Protein AF-A0A661Z8F0-F1 (afdb_monomer_lite)

Structure (mmCIF, N/CA/C/O backbone):
data_AF-A0A661Z8F0-F1
#
_entry.id   AF-A0A661Z8F0-F1
#
loop_
_atom_site.group_PDB
_atom_site.id
_atom_site.type_symbol
_atom_site.label_atom_id
_atom_site.label_alt_id
_atom_site.label_comp_id
_atom_site.label_asym_id
_atom_site.label_entity_id
_atom_site.label_seq_id
_atom_site.pdbx_PDB_ins_code
_atom_site.Cartn_x
_atom_site.Cartn_y
_atom_site.Cartn_z
_atom_site.occupancy
_atom_site.B_iso_or_equiv
_atom_site.auth_seq_id
_atom_site.auth_comp_id
_atom_site.auth_asym_id
_atom_site.auth_atom_id
_atom_site.pdbx_PDB_model_num
ATOM 1 N N . ALA A 1 1 ? 3.113 -27.316 -17.779 1.00 69.19 1 ALA A N 1
ATOM 2 C CA . ALA A 1 1 ? 3.185 -26.504 -16.542 1.00 69.19 1 ALA A CA 1
ATOM 3 C C . ALA A 1 1 ? 2.582 -25.104 -16.720 1.00 69.19 1 ALA A C 1
ATOM 5 O O . ALA A 1 1 ? 1.614 -24.800 -16.036 1.00 69.19 1 ALA A O 1
ATOM 6 N N . GLY A 1 2 ? 3.068 -24.278 -17.660 1.00 77.56 2 GLY A N 1
ATOM 7 C CA . GLY A 1 2 ? 2.591 -22.889 -17.831 1.00 77.56 2 GLY A CA 1
ATOM 8 C C . GLY A 1 2 ? 1.097 -22.731 -18.155 1.00 77.56 2 GLY A C 1
ATOM 9 O O . GLY A 1 2 ? 0.437 -21.860 -17.602 1.00 77.56 2 GLY A O 1
ATOM 10 N N . LEU A 1 3 ? 0.533 -23.623 -18.977 1.00 79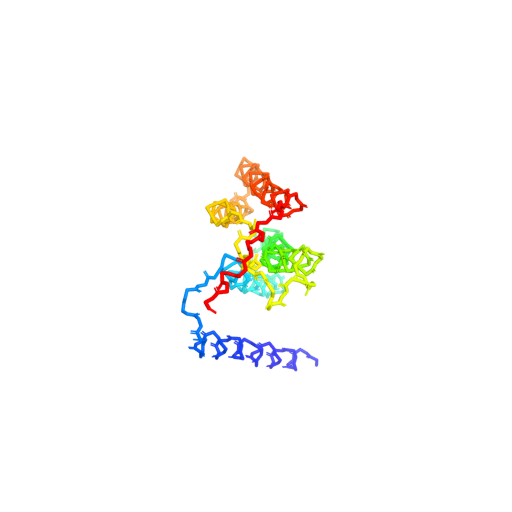.75 3 LEU A N 1
ATOM 11 C CA . LEU A 1 3 ? -0.895 -23.599 -19.333 1.00 79.75 3 LEU A CA 1
ATOM 12 C C . LEU A 1 3 ? -1.816 -23.853 -18.127 1.00 79.75 3 LEU A C 1
ATOM 14 O O . LEU A 1 3 ? -2.834 -23.188 -17.975 1.00 79.75 3 LEU A O 1
ATOM 18 N N . ILE A 1 4 ? -1.422 -24.760 -17.229 1.00 87.31 4 ILE A N 1
ATOM 19 C CA . ILE A 1 4 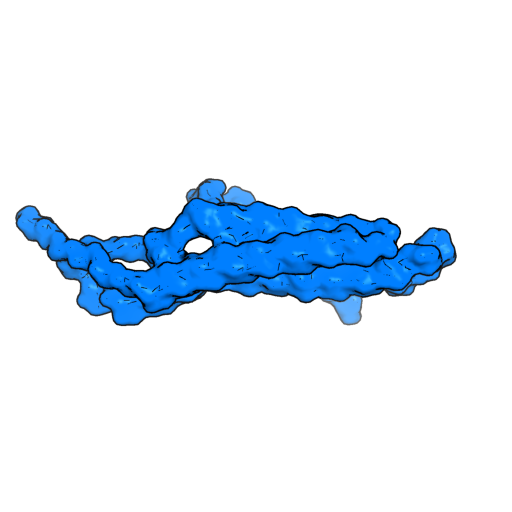? -2.168 -25.068 -15.997 1.00 87.31 4 ILE A CA 1
ATOM 20 C C . ILE A 1 4 ? -2.135 -23.866 -15.043 1.00 87.31 4 ILE A C 1
ATOM 22 O O . ILE A 1 4 ? -3.158 -23.517 -14.459 1.00 87.31 4 ILE A O 1
ATOM 26 N N . LEU A 1 5 ? -0.983 -23.194 -14.933 1.00 82.00 5 LEU A N 1
ATOM 27 C CA . LEU A 1 5 ? -0.841 -21.971 -14.137 1.00 82.00 5 LEU A CA 1
ATOM 28 C C . LEU A 1 5 ? -1.735 -20.842 -14.664 1.00 82.00 5 LEU A C 1
ATOM 30 O O . LEU A 1 5 ? -2.443 -20.215 -13.881 1.00 82.00 5 LEU A O 1
ATOM 34 N N . LEU A 1 6 ? -1.755 -20.621 -15.982 1.00 78.75 6 LEU A N 1
ATOM 35 C CA . LEU A 1 6 ? -2.619 -19.617 -16.613 1.00 78.75 6 LEU A CA 1
ATOM 36 C C . LEU A 1 6 ? -4.101 -19.881 -16.337 1.00 78.75 6 LEU A C 1
ATOM 38 O O . LEU A 1 6 ? -4.820 -18.977 -15.915 1.00 78.75 6 LEU A O 1
ATOM 42 N N . VAL A 1 7 ? -4.546 -21.126 -16.516 1.00 86.50 7 VAL A N 1
ATOM 43 C CA . VAL A 1 7 ? -5.929 -21.528 -16.227 1.00 86.50 7 VAL A CA 1
ATOM 44 C C . VAL A 1 7 ? -6.263 -21.312 -14.745 1.00 86.50 7 VAL A C 1
ATOM 46 O O . VAL A 1 7 ? -7.319 -20.763 -14.430 1.00 86.50 7 VAL A O 1
ATOM 49 N N . GLY A 1 8 ? -5.345 -21.657 -13.836 1.00 85.94 8 GLY A N 1
ATOM 50 C CA . GLY A 1 8 ? -5.503 -21.420 -12.399 1.00 85.94 8 GLY A CA 1
ATOM 51 C C . GLY A 1 8 ? -5.659 -19.938 -12.045 1.00 85.94 8 GLY A C 1
ATOM 52 O O . GLY A 1 8 ? -6.566 -19.577 -11.294 1.00 85.94 8 GLY A O 1
ATOM 53 N N . ILE A 1 9 ? -4.836 -19.065 -12.634 1.00 84.50 9 ILE A N 1
ATOM 54 C CA . ILE A 1 9 ? -4.915 -17.609 -12.434 1.00 84.50 9 ILE A CA 1
ATOM 55 C C . ILE A 1 9 ? -6.261 -17.064 -12.930 1.00 84.50 9 ILE A C 1
ATOM 57 O O . ILE A 1 9 ? -6.899 -16.282 -12.226 1.00 84.50 9 ILE A O 1
ATOM 61 N N . ILE A 1 10 ? -6.732 -17.503 -14.102 1.00 85.56 10 ILE A N 1
ATOM 62 C CA . ILE A 1 10 ? -8.022 -17.069 -14.663 1.00 85.56 10 ILE A CA 1
ATOM 63 C C . ILE A 1 10 ? -9.179 -17.456 -13.733 1.00 85.56 10 ILE A C 1
ATOM 65 O O . ILE A 1 10 ? -10.023 -16.612 -13.417 1.00 85.56 10 ILE A O 1
ATOM 69 N N . PHE A 1 11 ? -9.212 -18.703 -13.252 1.00 90.75 11 PHE A N 1
ATOM 70 C CA . PHE A 1 11 ? -10.242 -19.143 -12.307 1.00 90.75 11 PHE A CA 1
ATOM 71 C C . PHE A 1 11 ? -10.186 -18.372 -10.989 1.00 90.75 11 PHE A C 1
ATOM 73 O O . PHE A 1 11 ? -11.231 -17.968 -10.475 1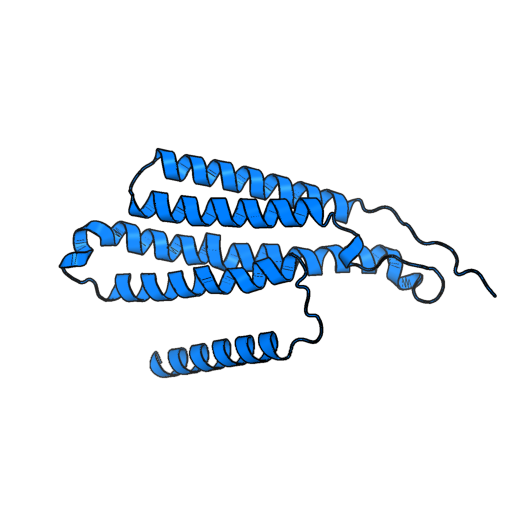.00 90.75 11 PHE A O 1
ATOM 80 N N . PHE A 1 12 ? -8.986 -18.114 -10.468 1.00 86.06 12 PHE A N 1
ATOM 81 C CA . PHE A 1 12 ? -8.807 -17.332 -9.250 1.00 86.06 12 PHE A CA 1
ATOM 82 C C . PHE A 1 12 ? -9.325 -15.898 -9.412 1.00 86.06 12 PHE A C 1
ATOM 84 O O . PHE A 1 12 ? -10.091 -15.424 -8.571 1.00 86.06 12 PHE A O 1
ATOM 91 N N . ILE A 1 13 ? -8.978 -15.213 -10.505 1.00 85.00 13 ILE A N 1
ATOM 92 C CA . ILE A 1 13 ? -9.467 -13.854 -10.784 1.00 85.00 13 ILE A CA 1
ATOM 93 C C . ILE A 1 13 ? -10.995 -13.850 -10.904 1.00 85.00 13 ILE A C 1
ATOM 95 O O . ILE A 1 13 ? -11.652 -13.000 -10.300 1.00 85.00 13 ILE A O 1
ATOM 99 N N . LYS A 1 14 ? -11.573 -14.825 -11.618 1.00 88.88 14 LYS A N 1
ATOM 100 C CA . LYS A 1 14 ? -13.029 -14.953 -11.767 1.00 88.88 14 LYS A CA 1
ATOM 101 C C . LYS A 1 14 ? -13.728 -15.145 -10.420 1.00 88.88 14 LYS A C 1
ATOM 103 O O . LYS A 1 14 ? -14.696 -14.446 -10.135 1.00 88.88 14 LYS A O 1
ATOM 108 N N . TYR A 1 15 ? -13.205 -16.028 -9.569 1.00 88.06 15 TYR A N 1
ATOM 109 C CA . TYR A 1 15 ? -13.737 -16.247 -8.224 1.00 88.06 15 TYR A CA 1
ATOM 110 C C . TYR A 1 15 ? -13.706 -14.966 -7.378 1.00 88.06 15 TYR A C 1
ATOM 112 O O . TYR A 1 15 ? -14.709 -14.606 -6.762 1.00 88.06 15 TYR A O 1
ATOM 120 N N . ASN A 1 16 ? -12.584 -14.239 -7.391 1.00 85.06 16 ASN A N 1
ATOM 121 C CA . ASN A 1 16 ? -12.463 -12.970 -6.670 1.00 85.06 16 ASN A CA 1
ATOM 122 C C . ASN A 1 16 ? -13.451 -11.917 -7.193 1.00 85.06 16 ASN A C 1
ATOM 124 O O . ASN A 1 16 ? -14.066 -11.204 -6.399 1.00 85.06 16 ASN A O 1
ATOM 128 N N . TYR A 1 17 ? -13.646 -11.840 -8.511 1.00 84.88 17 TYR A N 1
ATOM 129 C CA . TYR A 1 17 ? -14.612 -10.928 -9.121 1.00 84.88 17 TYR A CA 1
ATOM 130 C C . TYR A 1 17 ? -16.056 -11.264 -8.725 1.00 84.88 17 TYR A C 1
ATOM 132 O O . TYR A 1 17 ? -16.814 -10.379 -8.316 1.00 84.88 17 TYR A O 1
ATOM 140 N N . ASP A 1 18 ? -16.432 -12.542 -8.778 1.00 85.25 18 ASP A N 1
ATOM 141 C CA . ASP A 1 18 ? -17.766 -12.998 -8.384 1.00 85.25 18 ASP A CA 1
ATOM 142 C C . ASP A 1 18 ? -18.030 -12.738 -6.895 1.00 85.25 18 ASP A C 1
ATOM 144 O O . ASP A 1 18 ? -19.101 -12.237 -6.533 1.00 85.25 18 ASP A O 1
ATOM 148 N N . ALA A 1 19 ? -17.042 -13.003 -6.036 1.00 83.56 19 ALA A N 1
ATOM 149 C CA . ALA A 1 19 ? -17.108 -12.704 -4.608 1.00 83.56 19 ALA A CA 1
ATOM 150 C C . ALA A 1 19 ? -17.249 -11.195 -4.345 1.00 83.56 19 ALA A C 1
ATOM 152 O O . ALA A 1 19 ? -18.051 -10.777 -3.506 1.00 83.56 19 ALA A O 1
ATOM 153 N N . TYR A 1 20 ? -16.525 -10.363 -5.097 1.00 79.94 20 TYR A N 1
ATOM 154 C CA . TYR A 1 20 ? -16.631 -8.909 -5.011 1.00 79.94 20 TYR A CA 1
ATOM 155 C C . TYR A 1 20 ? -18.021 -8.410 -5.429 1.00 79.94 20 TYR A C 1
ATOM 157 O O . TYR A 1 20 ? -18.591 -7.547 -4.757 1.00 79.94 20 TYR A O 1
ATOM 165 N N . LYS A 1 21 ? -18.590 -8.962 -6.508 1.00 82.62 21 LYS A N 1
ATOM 166 C CA . LYS A 1 21 ? -19.909 -8.572 -7.031 1.00 82.62 21 LYS A CA 1
ATOM 167 C C . LYS A 1 21 ? -21.052 -8.999 -6.112 1.00 82.62 21 LYS A C 1
ATOM 169 O O . LYS A 1 21 ? -21.989 -8.231 -5.908 1.00 82.62 21 LYS A O 1
ATOM 174 N N . LYS A 1 22 ? -20.973 -10.199 -5.533 1.00 84.06 22 LYS A N 1
ATOM 175 C CA . LYS A 1 22 ? -22.005 -10.769 -4.647 1.00 84.06 22 LYS A CA 1
ATOM 176 C C . LYS A 1 22 ? -21.868 -10.331 -3.181 1.00 84.06 22 LYS A C 1
ATOM 178 O O . LYS A 1 22 ? -22.511 -10.905 -2.305 1.00 84.06 22 LYS A O 1
ATOM 183 N N . ARG A 1 23 ? -21.030 -9.332 -2.883 1.00 76.75 23 ARG A N 1
ATOM 184 C CA . ARG A 1 23 ? -20.717 -8.942 -1.502 1.00 76.75 23 ARG A CA 1
ATOM 185 C C . ARG A 1 23 ? -21.931 -8.393 -0.743 1.00 76.75 23 ARG A C 1
ATOM 187 O O . ARG A 1 23 ? -22.655 -7.526 -1.230 1.00 76.75 23 ARG A O 1
ATOM 194 N N . LEU A 1 24 ? -22.069 -8.826 0.510 1.00 68.81 24 LEU A N 1
ATOM 195 C CA . LEU A 1 24 ? -23.120 -8.383 1.436 1.00 68.81 24 LEU A CA 1
ATOM 196 C C . LEU A 1 24 ? -22.896 -6.946 1.949 1.00 68.81 24 LEU A C 1
ATOM 198 O O . LEU A 1 24 ? -23.844 -6.181 2.100 1.00 68.81 24 LEU A O 1
ATOM 202 N N . ARG A 1 25 ? -21.639 -6.542 2.190 1.00 70.62 25 ARG A N 1
ATOM 203 C CA . ARG A 1 25 ? -21.286 -5.182 2.641 1.00 70.62 25 ARG A CA 1
ATOM 204 C C . ARG A 1 25 ? -20.821 -4.330 1.461 1.00 70.62 25 ARG A C 1
ATOM 206 O O . ARG A 1 25 ? -19.762 -4.572 0.889 1.00 70.62 25 ARG A O 1
ATOM 213 N N . LYS A 1 26 ? -21.612 -3.314 1.090 1.00 65.38 26 LYS A N 1
ATOM 214 C CA . LYS A 1 26 ? -21.309 -2.440 -0.059 1.00 65.38 26 LYS A CA 1
ATOM 215 C C . LYS A 1 26 ? -20.202 -1.417 0.214 1.00 65.38 26 LYS A C 1
ATOM 217 O O . LYS A 1 26 ? -19.470 -1.096 -0.721 1.00 65.38 26 LYS A O 1
ATOM 222 N N . LYS A 1 27 ? -20.070 -0.928 1.452 1.00 72.81 27 LYS A N 1
ATOM 223 C CA . LYS A 1 27 ? -18.959 -0.060 1.874 1.00 72.81 27 LYS A CA 1
ATOM 224 C C . LYS A 1 27 ? -17.765 -0.930 2.261 1.00 72.81 27 LYS A C 1
ATOM 226 O O . LYS A 1 27 ? -17.885 -1.763 3.155 1.00 72.81 27 LYS A O 1
ATOM 231 N N . LEU A 1 28 ? -16.652 -0.748 1.556 1.00 73.81 28 LEU A N 1
ATOM 232 C CA . LEU A 1 28 ? -15.400 -1.436 1.849 1.00 73.81 28 LEU A CA 1
ATOM 233 C C . LEU A 1 28 ? -14.702 -0.737 3.012 1.00 73.81 28 LEU A C 1
ATOM 235 O O . LEU A 1 28 ? -14.464 0.471 2.957 1.00 73.81 28 LEU A O 1
ATOM 239 N N . ASP A 1 29 ? -14.358 -1.514 4.031 1.00 84.06 29 ASP A N 1
ATOM 240 C CA . ASP A 1 29 ? -13.414 -1.105 5.061 1.00 84.06 29 ASP A CA 1
ATOM 241 C C . ASP A 1 29 ? -12.030 -0.850 4.443 1.00 84.06 29 ASP A C 1
ATOM 243 O O . ASP A 1 29 ? -11.705 -1.391 3.380 1.00 84.06 29 ASP A O 1
ATOM 247 N N . ILE A 1 30 ? -11.211 -0.015 5.091 1.00 85.50 30 ILE A N 1
ATOM 248 C CA . ILE A 1 30 ? -9.905 0.390 4.548 1.00 85.50 30 ILE A CA 1
ATOM 249 C C . ILE A 1 30 ? -9.029 -0.827 4.221 1.00 85.50 30 ILE A C 1
ATOM 251 O O . ILE A 1 30 ? -8.437 -0.879 3.142 1.00 85.50 30 ILE A O 1
ATOM 255 N N . GLY A 1 31 ? -8.996 -1.833 5.101 1.00 86.44 31 GLY A N 1
ATOM 256 C CA . GLY A 1 31 ? -8.220 -3.052 4.868 1.00 86.44 31 GLY A CA 1
ATOM 257 C C . GLY A 1 31 ? -8.626 -3.776 3.581 1.00 86.44 31 GLY A C 1
ATOM 258 O O . GLY A 1 31 ? -7.781 -4.236 2.807 1.00 86.44 31 GLY A O 1
ATOM 259 N N . MET A 1 32 ? -9.929 -3.808 3.290 1.00 87.31 32 MET A N 1
ATOM 260 C CA . MET A 1 32 ? -10.454 -4.381 2.053 1.00 87.31 32 MET A CA 1
ATOM 261 C C . MET A 1 32 ? -10.217 -3.495 0.827 1.00 87.31 32 MET A C 1
ATOM 263 O O . MET A 1 32 ? -9.938 -4.037 -0.239 1.00 87.31 32 MET A O 1
ATOM 267 N N . LYS A 1 33 ? -10.270 -2.158 0.948 1.00 91.25 33 LYS A N 1
ATOM 268 C CA . LYS A 1 33 ? -9.878 -1.253 -0.151 1.00 91.25 33 LYS A CA 1
ATOM 269 C C . LYS A 1 33 ? -8.435 -1.524 -0.582 1.00 91.25 33 LYS A C 1
ATOM 271 O O . LYS A 1 33 ? -8.184 -1.683 -1.771 1.00 91.25 33 LYS A O 1
ATOM 276 N N . LEU A 1 34 ? -7.515 -1.644 0.378 1.00 91.06 34 LEU A N 1
ATOM 277 C CA . LEU A 1 34 ? -6.102 -1.906 0.098 1.00 91.06 34 LEU A CA 1
ATOM 278 C C . LEU A 1 34 ? -5.874 -3.321 -0.461 1.00 91.06 34 LEU A C 1
ATOM 280 O O . LEU A 1 34 ? -5.100 -3.499 -1.398 1.00 91.06 34 LEU A O 1
ATOM 284 N N . SER A 1 35 ? -6.622 -4.314 0.031 1.00 90.69 35 SER A N 1
ATOM 285 C CA . SER A 1 35 ? -6.572 -5.683 -0.505 1.00 90.69 35 SER A CA 1
ATOM 286 C C . SER A 1 35 ? -7.081 -5.770 -1.947 1.00 90.69 35 SER A C 1
ATOM 288 O O . SER A 1 35 ? -6.500 -6.467 -2.771 1.00 90.69 35 SER A O 1
ATOM 290 N N . VAL A 1 36 ? -8.157 -5.047 -2.270 1.00 90.19 36 VAL A N 1
ATOM 291 C CA . VAL A 1 36 ? -8.674 -4.946 -3.644 1.00 90.19 36 VAL A CA 1
ATOM 292 C C . VAL A 1 36 ? -7.688 -4.182 -4.523 1.00 90.19 36 VAL A C 1
ATOM 294 O O . VAL A 1 36 ? -7.434 -4.595 -5.652 1.00 90.19 36 VAL A O 1
ATOM 297 N N . PHE A 1 37 ? -7.097 -3.105 -3.998 1.00 92.31 37 PHE A N 1
ATOM 298 C CA . PHE A 1 37 ? -6.073 -2.352 -4.707 1.00 92.31 37 PHE A CA 1
ATOM 299 C C . PHE A 1 37 ? -4.891 -3.236 -5.098 1.00 92.31 37 PHE A C 1
ATOM 301 O O . PHE A 1 37 ? -4.428 -3.098 -6.220 1.00 92.31 37 PHE A O 1
ATOM 308 N N . ALA A 1 38 ? -4.463 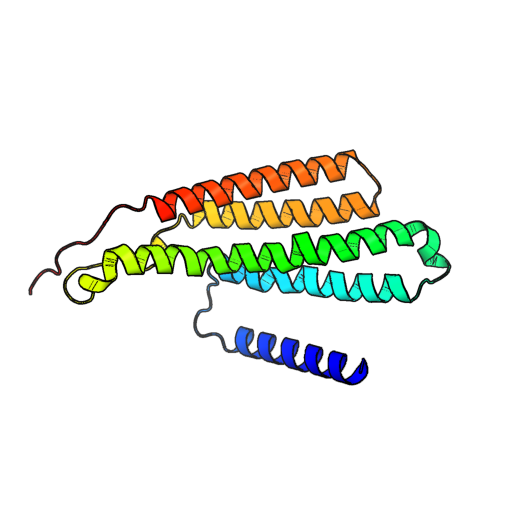-4.177 -4.248 1.00 93.75 38 ALA A N 1
ATOM 309 C CA . ALA A 1 38 ? -3.330 -5.068 -4.505 1.00 93.75 38 ALA A CA 1
ATOM 310 C C . ALA A 1 38 ? -3.430 -5.858 -5.827 1.00 93.75 38 ALA A C 1
ATOM 312 O O . ALA A 1 38 ? -2.410 -6.184 -6.435 1.00 93.75 38 ALA A O 1
ATOM 313 N N . PHE A 1 39 ? -4.635 -6.113 -6.338 1.00 90.75 39 PHE A N 1
ATOM 314 C CA . PHE A 1 39 ? -4.798 -6.770 -7.637 1.00 90.75 39 PHE A CA 1
ATOM 315 C C . PHE A 1 39 ? -4.323 -5.911 -8.822 1.00 90.75 39 PHE A C 1
ATOM 317 O O . PHE A 1 39 ? -3.934 -6.468 -9.846 1.00 90.75 39 PHE A O 1
ATOM 324 N N . ILE A 1 40 ? -4.293 -4.580 -8.688 1.00 93.25 40 ILE A N 1
ATOM 325 C CA . ILE A 1 40 ? -3.747 -3.671 -9.708 1.00 93.25 40 ILE A CA 1
ATOM 326 C C . ILE A 1 40 ? -2.231 -3.873 -9.875 1.00 93.25 40 ILE A C 1
ATOM 328 O O . ILE A 1 40 ? -1.810 -4.207 -10.982 1.00 93.25 40 ILE A O 1
ATOM 332 N N . PRO A 1 41 ? -1.383 -3.735 -8.834 1.00 93.25 41 PRO A N 1
ATOM 333 C CA . PRO A 1 41 ? 0.036 -4.017 -8.965 1.00 93.25 41 PRO A CA 1
ATOM 334 C C . PRO A 1 41 ? 0.322 -5.488 -9.276 1.00 93.25 41 PRO A C 1
ATOM 336 O O . PRO A 1 41 ? 1.287 -5.743 -9.980 1.00 93.25 41 PRO A O 1
ATOM 339 N N . LEU A 1 42 ? -0.521 -6.446 -8.865 1.00 93.56 42 LEU A N 1
ATOM 340 C CA . LEU A 1 42 ? -0.386 -7.836 -9.322 1.00 93.56 42 LEU A CA 1
ATOM 341 C C . LEU A 1 42 ? -0.534 -7.951 -10.844 1.00 93.56 42 LEU A C 1
ATOM 343 O O . LEU A 1 42 ? 0.267 -8.613 -11.501 1.00 93.56 42 LEU A O 1
ATOM 347 N N . PHE A 1 43 ? -1.548 -7.295 -11.412 1.00 92.00 43 PHE A N 1
ATOM 348 C CA . PHE A 1 43 ? -1.729 -7.243 -12.858 1.00 92.00 43 PHE A CA 1
ATOM 349 C C . PHE A 1 43 ? -0.530 -6.576 -13.546 1.00 92.00 43 PHE A C 1
ATOM 351 O O . PHE A 1 43 ? -0.027 -7.110 -14.533 1.00 92.00 43 PHE A O 1
ATOM 358 N N . LEU A 1 44 ? -0.023 -5.467 -12.995 1.00 93.44 44 LEU A N 1
ATOM 359 C CA . LEU A 1 44 ? 1.186 -4.809 -13.503 1.00 93.44 44 LEU A CA 1
ATOM 360 C C . LEU A 1 44 ? 2.415 -5.719 -13.429 1.00 93.44 44 LEU A C 1
ATOM 362 O O . LEU A 1 44 ? 3.174 -5.782 -14.388 1.00 93.44 44 LEU A O 1
ATOM 366 N N . THR A 1 45 ? 2.590 -6.479 -12.347 1.00 93.81 45 THR A N 1
ATOM 367 C CA . THR A 1 45 ? 3.651 -7.484 -12.237 1.00 93.81 45 THR A CA 1
ATOM 368 C C . THR A 1 45 ? 3.534 -8.534 -13.333 1.00 93.81 45 THR A C 1
ATOM 370 O O . THR A 1 45 ? 4.528 -8.839 -13.981 1.00 93.81 45 THR A O 1
ATOM 373 N N . LEU A 1 46 ? 2.344 -9.083 -13.582 1.00 91.81 46 LEU A N 1
ATOM 374 C CA . LEU A 1 46 ? 2.169 -10.066 -14.654 1.00 91.81 46 LEU A CA 1
ATOM 375 C C . LEU A 1 46 ? 2.485 -9.454 -16.025 1.00 91.81 46 LEU A C 1
ATOM 377 O O . LEU A 1 46 ? 3.202 -10.064 -16.816 1.00 91.81 46 LEU A O 1
ATOM 381 N N . LEU A 1 47 ? 2.013 -8.231 -16.279 1.00 92.19 47 LEU A N 1
ATOM 382 C CA . LEU A 1 47 ? 2.280 -7.500 -17.515 1.00 92.19 47 LEU A CA 1
ATOM 383 C C . LEU A 1 47 ? 3.783 -7.253 -17.716 1.00 92.19 47 LEU A C 1
ATOM 385 O O . LEU A 1 47 ? 4.332 -7.618 -18.754 1.00 92.19 47 LEU A O 1
ATOM 389 N N . PHE A 1 48 ? 4.464 -6.680 -16.723 1.00 92.50 48 PHE A N 1
ATOM 390 C CA . PHE A 1 48 ? 5.899 -6.406 -16.792 1.00 92.50 48 PHE A CA 1
ATOM 391 C C . PHE A 1 48 ? 6.729 -7.688 -16.844 1.00 92.50 48 PHE A C 1
ATOM 393 O O . PHE A 1 48 ? 7.724 -7.720 -17.556 1.00 92.50 48 PHE A O 1
ATOM 400 N N . GLY A 1 49 ? 6.302 -8.761 -16.175 1.00 90.50 49 GLY A N 1
ATOM 401 C CA . GLY A 1 49 ? 6.955 -10.068 -16.253 1.00 90.50 49 GLY A CA 1
ATOM 402 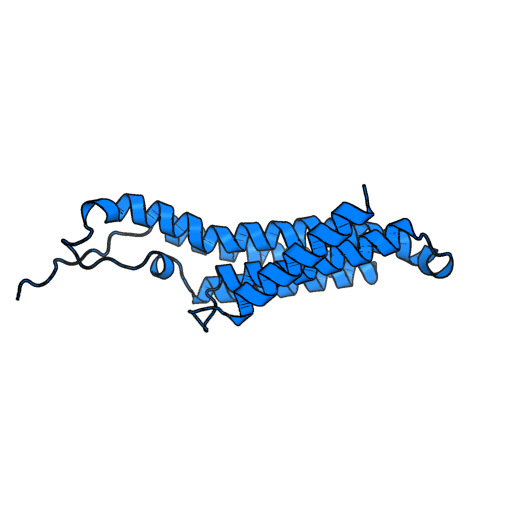C C . GLY A 1 49 ? 6.892 -10.675 -17.658 1.00 90.50 49 GLY A C 1
ATOM 403 O O . GLY A 1 49 ? 7.893 -11.188 -18.150 1.00 90.50 49 GLY A O 1
ATOM 404 N N . ILE A 1 50 ? 5.750 -10.565 -18.346 1.00 89.62 50 ILE A N 1
ATOM 405 C CA . ILE A 1 50 ? 5.621 -11.012 -19.744 1.00 89.62 50 ILE A CA 1
ATOM 406 C C . ILE A 1 50 ? 6.521 -10.173 -20.658 1.00 89.62 50 ILE A C 1
ATOM 408 O O . ILE A 1 50 ? 7.277 -10.728 -21.455 1.00 89.62 50 ILE A O 1
ATOM 412 N N . LEU A 1 51 ? 6.484 -8.844 -20.521 1.00 89.69 51 LEU A N 1
ATOM 413 C CA . LEU A 1 51 ? 7.319 -7.939 -21.318 1.00 89.69 51 LEU A CA 1
ATOM 414 C C . LEU A 1 51 ? 8.822 -8.167 -21.073 1.00 89.69 51 LEU A C 1
ATOM 416 O O . LEU A 1 51 ? 9.610 -8.119 -22.017 1.00 89.69 51 LEU A O 1
ATOM 420 N N . ALA A 1 52 ? 9.208 -8.483 -19.835 1.00 87.50 52 ALA A N 1
ATOM 421 C CA . ALA A 1 52 ? 10.577 -8.827 -19.463 1.00 87.50 52 ALA A CA 1
ATOM 422 C C . ALA A 1 52 ? 11.083 -10.090 -20.184 1.00 87.50 52 ALA A C 1
ATOM 424 O O . ALA A 1 52 ? 12.235 -10.145 -20.607 1.00 87.50 52 ALA A O 1
ATOM 425 N N . VAL A 1 53 ? 10.229 -11.103 -20.359 1.00 87.19 53 VAL A N 1
ATOM 426 C CA . VAL A 1 53 ? 10.607 -12.363 -21.022 1.00 87.19 53 VAL A CA 1
ATOM 427 C C . VAL A 1 53 ? 10.664 -12.218 -22.543 1.00 87.19 53 VAL A C 1
ATOM 429 O O . VAL A 1 53 ? 11.563 -12.775 -23.171 1.00 87.19 53 VAL A O 1
ATOM 432 N N . LEU A 1 54 ? 9.732 -11.467 -23.141 1.00 85.12 54 LEU A N 1
ATOM 433 C CA . LEU A 1 54 ? 9.625 -11.337 -24.599 1.00 85.12 54 LEU A CA 1
ATOM 434 C C . LEU A 1 54 ? 10.815 -10.614 -25.249 1.00 85.12 54 LEU A C 1
ATOM 436 O O . LEU A 1 54 ? 11.013 -10.796 -26.444 1.00 85.12 54 LEU A O 1
ATOM 440 N N . ASN A 1 55 ? 11.587 -9.823 -24.487 1.00 74.94 55 ASN A N 1
ATOM 441 C CA . ASN A 1 55 ? 12.818 -9.146 -24.933 1.00 74.94 55 ASN A CA 1
ATOM 442 C C . ASN A 1 55 ? 12.714 -8.543 -26.352 1.00 74.94 55 ASN A C 1
ATOM 444 O O . ASN A 1 55 ? 13.575 -8.761 -27.199 1.00 74.94 55 ASN A O 1
ATOM 448 N N . LEU A 1 56 ? 11.635 -7.804 -26.626 1.00 82.56 56 LEU A N 1
ATOM 449 C CA . LEU A 1 56 ? 11.389 -7.222 -27.947 1.00 82.56 56 LEU A CA 1
ATOM 450 C C . LEU A 1 56 ? 12.418 -6.119 -28.246 1.00 82.56 56 LEU A C 1
ATOM 452 O O . LEU A 1 56 ? 12.637 -5.240 -27.411 1.00 82.56 56 LEU A O 1
ATOM 456 N N . ASP A 1 57 ? 12.989 -6.107 -29.453 1.00 78.94 57 ASP A N 1
ATOM 457 C CA . ASP A 1 57 ? 14.087 -5.197 -29.830 1.00 78.94 57 ASP A CA 1
ATOM 458 C C . ASP A 1 57 ? 13.762 -3.709 -29.607 1.00 78.94 57 ASP A C 1
ATOM 460 O O . ASP A 1 57 ? 14.613 -2.930 -29.167 1.00 78.94 57 ASP A O 1
ATOM 464 N N . PHE A 1 58 ? 12.507 -3.304 -29.828 1.00 80.94 58 PHE A N 1
ATOM 465 C CA . PHE A 1 58 ? 12.064 -1.922 -29.614 1.00 80.94 58 PHE A CA 1
ATOM 466 C C . PHE A 1 58 ? 11.931 -1.535 -28.127 1.00 80.94 58 PHE A C 1
ATOM 468 O O . PHE A 1 58 ? 11.952 -0.348 -27.801 1.00 80.94 58 PHE A O 1
ATOM 475 N N . LEU A 1 59 ? 11.824 -2.511 -27.217 1.00 81.00 59 LEU A N 1
ATOM 476 C CA . LEU A 1 59 ? 11.761 -2.302 -25.763 1.00 81.00 59 LEU A CA 1
ATOM 477 C C . LEU A 1 59 ? 13.139 -2.335 -25.094 1.00 81.00 59 LEU A C 1
ATOM 479 O O . LEU A 1 59 ? 13.246 -1.986 -23.919 1.00 81.00 59 LEU A O 1
ATOM 483 N N . SER A 1 60 ? 14.201 -2.673 -25.832 1.00 80.31 60 SER A N 1
ATOM 484 C CA . SER A 1 60 ? 15.576 -2.789 -25.320 1.00 80.31 60 SER A CA 1
ATOM 485 C C . SER A 1 60 ? 16.019 -1.598 -24.454 1.00 80.31 60 SER A C 1
ATOM 487 O O . SER A 1 60 ? 16.602 -1.784 -23.387 1.00 80.31 60 SER A O 1
ATOM 489 N N . LYS A 1 61 ? 15.658 -0.364 -24.838 1.00 84.25 61 LYS A N 1
ATOM 490 C CA . LYS A 1 61 ? 15.990 0.868 -24.091 1.00 84.25 61 LYS A CA 1
ATOM 491 C C . LYS A 1 61 ? 15.314 0.977 -22.718 1.00 84.25 61 LYS A C 1
ATOM 493 O O . LYS A 1 61 ? 15.837 1.672 -21.840 1.00 84.25 61 LYS A O 1
ATOM 498 N N . ILE A 1 62 ? 14.157 0.344 -22.530 1.00 89.94 62 ILE A N 1
ATOM 499 C CA . ILE A 1 62 ? 13.375 0.376 -21.283 1.00 89.94 62 ILE A CA 1
ATOM 500 C C . ILE A 1 62 ? 13.350 -0.971 -20.556 1.00 89.94 62 ILE A C 1
ATOM 502 O O . ILE A 1 62 ? 12.749 -1.066 -19.489 1.00 89.94 62 ILE A O 1
ATOM 506 N N . GLN A 1 63 ? 14.057 -1.979 -21.067 1.00 89.31 63 GLN A N 1
ATOM 507 C CA . GLN A 1 63 ? 14.075 -3.331 -20.511 1.00 89.31 63 GLN A CA 1
ATOM 508 C C . GLN A 1 63 ? 14.498 -3.359 -19.037 1.00 89.31 63 GLN A C 1
ATOM 510 O O . GLN A 1 63 ? 13.854 -4.002 -18.210 1.00 89.31 63 GLN A O 1
ATOM 515 N N . THR A 1 64 ? 15.519 -2.580 -18.669 1.00 91.00 64 THR A N 1
ATOM 516 C CA . THR A 1 64 ? 15.942 -2.438 -17.268 1.00 91.00 64 THR A CA 1
ATOM 517 C C . THR A 1 64 ? 14.835 -1.847 -16.391 1.00 91.00 64 THR A C 1
ATOM 519 O O . THR A 1 64 ? 14.615 -2.320 -15.280 1.00 91.00 64 THR A O 1
ATOM 522 N N . SER A 1 65 ? 14.102 -0.844 -16.887 1.00 94.31 65 SER A N 1
ATOM 523 C CA . SER A 1 65 ? 12.974 -0.247 -16.161 1.00 94.31 65 SER A CA 1
ATOM 524 C C . SER A 1 65 ? 11.818 -1.238 -16.010 1.00 94.31 65 SER A C 1
ATOM 526 O O . SER A 1 65 ? 11.233 -1.302 -14.934 1.00 94.31 65 SER A O 1
ATOM 528 N N . ILE A 1 66 ? 11.530 -2.054 -17.032 1.00 94.19 66 ILE A N 1
ATOM 529 C CA . ILE A 1 66 ? 10.507 -3.114 -16.979 1.00 94.19 66 ILE A CA 1
ATOM 530 C C . ILE A 1 66 ? 10.872 -4.166 -15.924 1.00 94.19 66 ILE A C 1
ATOM 532 O O . ILE A 1 66 ? 10.033 -4.503 -15.090 1.00 94.19 66 ILE A O 1
ATOM 536 N N . ASN A 1 67 ? 12.124 -4.634 -15.903 1.00 93.31 67 ASN A N 1
ATOM 537 C CA . ASN A 1 67 ? 12.592 -5.620 -14.922 1.00 93.31 67 ASN A CA 1
ATOM 538 C C . ASN A 1 67 ? 12.502 -5.091 -13.484 1.00 93.31 67 ASN A C 1
ATOM 540 O O . ASN A 1 67 ? 12.042 -5.794 -12.582 1.00 93.31 67 ASN A O 1
ATOM 544 N N . THR A 1 68 ? 12.891 -3.834 -13.268 1.00 95.06 68 THR A N 1
ATOM 545 C CA . THR A 1 68 ? 12.764 -3.187 -11.956 1.00 95.06 68 THR A CA 1
ATOM 546 C C . THR A 1 68 ? 11.297 -2.987 -11.576 1.00 95.06 68 THR A C 1
ATOM 548 O O . THR A 1 68 ? 10.909 -3.303 -10.452 1.00 95.06 68 THR A O 1
ATOM 551 N N . ALA A 1 69 ? 10.457 -2.521 -12.506 1.00 96.12 69 ALA A N 1
ATOM 552 C CA . ALA A 1 69 ? 9.029 -2.316 -12.275 1.00 96.12 69 ALA A CA 1
ATOM 553 C C . ALA A 1 69 ? 8.308 -3.633 -11.953 1.00 96.12 69 ALA A C 1
ATOM 555 O O . ALA A 1 69 ? 7.480 -3.656 -11.049 1.00 96.12 69 ALA A O 1
ATOM 556 N N . TYR A 1 70 ? 8.671 -4.739 -12.610 1.00 94.69 70 TYR A N 1
ATOM 557 C CA . TYR A 1 70 ? 8.181 -6.081 -12.288 1.00 94.69 70 TYR A CA 1
ATOM 558 C C . TYR A 1 70 ? 8.390 -6.424 -10.803 1.00 94.69 70 TYR A C 1
ATOM 560 O O . TYR A 1 70 ? 7.425 -6.736 -10.095 1.00 94.69 70 TYR A O 1
ATOM 568 N N . GLY A 1 71 ? 9.634 -6.316 -10.322 1.00 95.00 71 GLY A N 1
ATOM 569 C CA . GLY A 1 71 ? 9.983 -6.641 -8.938 1.00 95.00 71 GLY A CA 1
ATOM 570 C C . GLY A 1 71 ? 9.346 -5.685 -7.928 1.00 95.00 71 GLY A C 1
ATOM 571 O O . GLY A 1 71 ? 8.784 -6.119 -6.921 1.00 95.00 71 GLY A O 1
ATOM 572 N N . VAL A 1 72 ? 9.367 -4.384 -8.224 1.00 96.38 72 VAL A N 1
ATOM 573 C CA . VAL A 1 72 ? 8.789 -3.347 -7.359 1.00 96.38 72 VAL A CA 1
ATOM 574 C C . VAL A 1 72 ? 7.269 -3.474 -7.267 1.00 96.38 72 VAL A C 1
ATOM 576 O O . VAL A 1 72 ? 6.730 -3.442 -6.161 1.00 96.38 72 VAL A O 1
ATOM 579 N N . SER A 1 73 ? 6.563 -3.676 -8.384 1.00 96.75 73 SER A N 1
ATOM 580 C CA . SER A 1 73 ? 5.113 -3.905 -8.372 1.00 96.75 73 SER A CA 1
ATOM 581 C C . SER A 1 73 ? 4.744 -5.155 -7.577 1.00 96.75 73 SER A C 1
ATOM 583 O O . SER A 1 73 ? 3.739 -5.140 -6.871 1.00 96.75 73 SER A O 1
ATOM 585 N N . LEU A 1 74 ? 5.566 -6.208 -7.617 1.00 95.94 74 LEU A N 1
ATOM 586 C CA . LEU A 1 74 ? 5.265 -7.437 -6.886 1.00 95.94 74 LEU A CA 1
ATOM 587 C C . LEU A 1 74 ? 5.442 -7.245 -5.377 1.00 95.94 74 LEU A C 1
ATOM 589 O O . LEU A 1 74 ? 4.544 -7.556 -4.597 1.00 95.94 74 LEU A O 1
ATOM 593 N N . ILE A 1 75 ? 6.599 -6.724 -4.969 1.00 96.69 75 ILE A N 1
ATOM 594 C CA . ILE A 1 75 ? 6.964 -6.613 -3.555 1.00 96.69 75 ILE A CA 1
ATOM 595 C C . ILE A 1 75 ? 6.250 -5.419 -2.918 1.00 96.69 75 ILE A C 1
ATOM 597 O O . ILE A 1 75 ? 5.400 -5.609 -2.051 1.00 96.69 75 ILE A O 1
ATOM 601 N N . PHE A 1 76 ? 6.550 -4.203 -3.385 1.00 95.56 76 PHE A N 1
ATOM 602 C CA . PHE A 1 76 ? 6.033 -2.957 -2.808 1.00 95.56 76 PHE A CA 1
ATOM 603 C C . PHE A 1 76 ? 4.588 -2.660 -3.205 1.00 95.56 76 PHE A C 1
ATOM 605 O O . PHE A 1 76 ? 3.902 -1.918 -2.507 1.00 95.56 76 PHE A O 1
ATOM 612 N N . GLY A 1 77 ? 4.117 -3.218 -4.320 1.00 95.75 77 GLY A N 1
ATOM 613 C CA . GLY A 1 77 ? 2.730 -3.094 -4.746 1.00 95.75 77 GLY A CA 1
ATOM 614 C C . GLY A 1 77 ? 1.855 -4.192 -4.149 1.00 95.75 77 GLY A C 1
ATOM 615 O O . GLY A 1 77 ? 1.089 -3.939 -3.224 1.00 95.75 77 GLY A O 1
ATOM 616 N N . PHE A 1 78 ? 1.942 -5.409 -4.687 1.00 95.94 78 PHE A N 1
ATOM 617 C CA . PHE A 1 78 ? 1.019 -6.499 -4.362 1.00 95.94 78 PHE A CA 1
ATOM 618 C C . PHE A 1 78 ? 1.162 -6.996 -2.921 1.00 95.94 78 PHE A C 1
ATOM 620 O O . PHE A 1 78 ? 0.195 -6.931 -2.156 1.00 95.94 78 PHE A O 1
ATOM 627 N N . PHE A 1 79 ? 2.348 -7.472 -2.531 1.00 96.12 79 PHE A N 1
ATOM 628 C CA . PHE A 1 79 ? 2.530 -8.061 -1.204 1.00 96.12 79 PHE A CA 1
ATOM 629 C C . PHE A 1 79 ? 2.350 -7.031 -0.094 1.00 96.12 79 PHE A C 1
ATOM 631 O O . PHE A 1 79 ? 1.595 -7.284 0.844 1.00 96.12 79 PHE A O 1
ATOM 638 N N . THR A 1 80 ? 2.968 -5.853 -0.206 1.00 96.31 80 THR A N 1
ATOM 639 C CA . THR A 1 80 ? 2.811 -4.800 0.805 1.00 96.31 80 THR A CA 1
ATOM 640 C C . THR A 1 80 ? 1.353 -4.360 0.955 1.00 96.31 80 THR A C 1
ATOM 642 O O . THR A 1 80 ? 0.869 -4.286 2.084 1.00 96.31 80 THR A O 1
ATOM 645 N N . ALA A 1 81 ? 0.614 -4.143 -0.141 1.00 95.75 81 ALA A N 1
ATOM 646 C CA . ALA A 1 81 ? -0.800 -3.769 -0.061 1.00 95.75 81 ALA A CA 1
ATOM 647 C C . ALA A 1 81 ? -1.655 -4.855 0.610 1.00 95.75 81 ALA A C 1
ATOM 649 O O . ALA A 1 81 ? -2.484 -4.544 1.469 1.00 95.75 81 ALA A O 1
ATOM 650 N N . LEU A 1 82 ? -1.440 -6.132 0.264 1.00 95.00 82 LEU A N 1
ATOM 651 C CA . LEU A 1 82 ? -2.151 -7.244 0.899 1.00 95.00 82 LEU A CA 1
ATOM 652 C C . LEU A 1 82 ? -1.833 -7.352 2.390 1.00 95.00 82 LEU A C 1
ATOM 654 O O . LEU A 1 82 ? -2.757 -7.453 3.196 1.00 95.00 82 LEU A O 1
ATOM 658 N N . ILE A 1 83 ? -0.552 -7.312 2.764 1.00 95.44 83 ILE A N 1
ATOM 659 C CA . ILE A 1 83 ? -0.119 -7.438 4.161 1.00 95.44 83 ILE A CA 1
ATOM 660 C C . ILE A 1 83 ? -0.723 -6.306 4.990 1.00 95.44 83 ILE A C 1
ATOM 662 O O . ILE A 1 83 ? -1.428 -6.566 5.964 1.00 95.44 83 ILE A O 1
ATOM 666 N N . LEU A 1 84 ? -0.522 -5.052 4.576 1.00 94.69 84 LEU A N 1
ATOM 667 C CA . LEU A 1 84 ? -1.053 -3.895 5.297 1.00 94.69 84 LEU A CA 1
ATOM 668 C C . LEU A 1 84 ? -2.587 -3.918 5.349 1.00 94.69 84 LEU A C 1
ATOM 670 O O . LEU A 1 84 ? -3.179 -3.579 6.373 1.00 94.69 84 LEU A O 1
ATOM 674 N N . GLY A 1 85 ? -3.243 -4.363 4.273 1.00 92.75 85 GLY A N 1
ATOM 675 C CA . GLY A 1 85 ? -4.698 -4.435 4.190 1.00 92.75 85 GLY A CA 1
ATOM 676 C C . GLY A 1 85 ? -5.284 -5.448 5.171 1.00 92.75 85 GLY A C 1
ATOM 677 O O . GLY A 1 85 ? -6.232 -5.137 5.894 1.00 92.75 85 GLY A O 1
ATOM 678 N N . GLN A 1 86 ? -4.696 -6.642 5.243 1.00 93.25 86 GLN A N 1
ATOM 679 C CA . GLN A 1 86 ? -5.155 -7.690 6.156 1.00 93.25 86 GLN A CA 1
ATOM 680 C C . GLN A 1 86 ? -4.798 -7.391 7.613 1.00 93.25 86 GLN A C 1
ATOM 682 O O . GLN A 1 86 ? -5.572 -7.722 8.511 1.00 93.25 86 GLN A O 1
ATOM 687 N N . MET A 1 87 ? -3.694 -6.688 7.873 1.00 94.44 87 MET A N 1
ATOM 688 C CA . MET A 1 87 ? -3.326 -6.292 9.235 1.00 94.44 87 MET A CA 1
ATOM 689 C C . MET A 1 87 ? -4.364 -5.378 9.900 1.00 94.44 87 MET A C 1
ATOM 691 O O . MET A 1 87 ? -4.609 -5.528 11.097 1.00 94.44 87 MET A O 1
ATOM 695 N N . TYR A 1 88 ? -5.063 -4.524 9.140 1.00 91.38 88 TYR A N 1
ATOM 696 C CA . TYR A 1 88 ? -6.194 -3.733 9.657 1.00 91.38 88 TYR A CA 1
ATOM 697 C C . TYR A 1 88 ? -7.400 -4.571 10.106 1.00 91.38 88 TYR A C 1
ATOM 699 O O . TYR A 1 88 ? -8.295 -4.043 10.762 1.00 91.38 88 TYR A O 1
ATOM 707 N N . LYS A 1 89 ? -7.444 -5.865 9.780 1.00 90.25 89 LYS A N 1
ATOM 708 C CA . LYS A 1 89 ? -8.464 -6.802 10.271 1.00 90.25 89 LYS A CA 1
ATOM 709 C C . LYS A 1 89 ? -7.908 -7.685 11.375 1.00 90.25 89 LYS A C 1
ATOM 711 O O . LYS A 1 89 ? -8.510 -7.788 12.441 1.00 90.25 89 LYS A O 1
ATOM 716 N N . THR A 1 90 ? -6.749 -8.285 11.127 1.00 93.44 90 THR A N 1
ATOM 717 C CA . THR A 1 90 ? -6.144 -9.272 12.021 1.00 93.44 90 THR A CA 1
ATOM 718 C C . THR A 1 90 ? -5.706 -8.649 13.341 1.00 93.44 90 THR A C 1
ATOM 720 O O . THR A 1 90 ? -6.033 -9.179 14.400 1.00 93.44 90 THR A O 1
ATOM 723 N N . LEU A 1 91 ? -5.013 -7.505 13.312 1.00 93.94 91 LEU A N 1
ATOM 724 C CA . LEU A 1 91 ? -4.460 -6.919 14.532 1.00 93.94 91 LEU A CA 1
ATOM 725 C C . LEU A 1 91 ? -5.550 -6.393 15.485 1.00 93.94 91 LEU A C 1
ATOM 727 O O . LEU A 1 91 ? -5.515 -6.760 16.663 1.00 93.94 91 LEU A O 1
ATOM 731 N N . PRO A 1 92 ? -6.555 -5.615 15.027 1.00 93.00 92 PRO A N 1
ATOM 732 C CA . PRO A 1 92 ? -7.662 -5.223 15.895 1.00 93.00 92 PRO A CA 1
ATOM 733 C C . PRO A 1 92 ? -8.445 -6.416 16.433 1.00 93.00 92 PRO A C 1
ATOM 735 O O . PRO A 1 92 ? -8.869 -6.384 17.581 1.00 93.00 92 PRO A O 1
ATOM 738 N N . PHE A 1 93 ? -8.609 -7.480 15.641 1.00 93.62 93 PHE A N 1
ATOM 739 C CA . PHE A 1 93 ? -9.284 -8.695 16.092 1.00 93.62 93 PHE A CA 1
ATOM 740 C C . PHE A 1 93 ? -8.528 -9.397 17.227 1.00 93.62 93 PHE A C 1
ATOM 742 O O . PHE A 1 93 ? -9.148 -9.755 18.223 1.00 93.62 93 PHE A O 1
ATOM 749 N N . ILE A 1 94 ? -7.202 -9.535 17.123 1.00 94.19 94 ILE A N 1
ATOM 750 C CA . ILE A 1 94 ? -6.374 -10.135 18.183 1.00 94.19 94 ILE A CA 1
ATOM 751 C C . ILE A 1 94 ? -6.477 -9.326 19.480 1.00 94.19 94 ILE A C 1
ATOM 753 O O . ILE A 1 94 ? -6.696 -9.892 20.552 1.00 94.19 94 ILE A O 1
ATOM 757 N N . VAL A 1 95 ? -6.341 -7.999 19.392 1.00 94.12 95 VAL A N 1
ATOM 758 C CA . VAL A 1 95 ? -6.438 -7.123 20.568 1.00 94.12 95 VAL A CA 1
ATOM 759 C C . VAL A 1 95 ? -7.842 -7.167 21.169 1.00 94.12 95 VAL A C 1
ATOM 761 O O . VAL A 1 95 ? -7.990 -7.281 22.385 1.00 94.12 95 VAL A O 1
ATOM 764 N N . TRP A 1 96 ? -8.872 -7.142 20.324 1.00 94.69 96 TRP A N 1
ATOM 765 C CA . TRP A 1 96 ? -10.256 -7.269 20.758 1.00 94.69 96 TRP A CA 1
ATOM 766 C C . TRP A 1 96 ? -10.501 -8.586 21.495 1.00 94.69 96 TRP A C 1
ATOM 768 O O . TRP A 1 96 ? -11.069 -8.572 22.583 1.00 94.69 96 TRP A O 1
ATOM 778 N N . LEU A 1 97 ? -10.029 -9.707 20.941 1.00 93.06 97 LEU A N 1
ATOM 779 C CA . LEU A 1 97 ? -10.190 -11.032 21.535 1.00 93.06 97 LEU A CA 1
ATOM 780 C C . LEU A 1 97 ? -9.558 -11.073 22.928 1.00 93.06 97 LEU A C 1
ATOM 782 O O . LEU A 1 97 ? -10.209 -11.470 23.887 1.00 93.06 97 LEU A O 1
ATOM 786 N N . LYS A 1 98 ? -8.331 -10.559 23.061 1.00 92.12 98 LYS A N 1
ATOM 787 C CA . LYS A 1 98 ? -7.622 -10.510 24.344 1.00 92.12 98 LYS A CA 1
ATOM 788 C C . LYS A 1 98 ? -8.365 -9.706 25.420 1.00 92.12 98 LYS A C 1
ATOM 790 O O . LYS A 1 98 ? -8.294 -10.072 26.587 1.00 92.12 98 LYS A O 1
ATOM 795 N N . MET A 1 99 ? -9.029 -8.605 25.060 1.00 89.88 99 MET A N 1
ATOM 796 C CA . MET A 1 99 ? -9.657 -7.701 26.039 1.00 89.88 99 MET A CA 1
ATOM 797 C C . MET A 1 99 ? -11.135 -7.992 26.305 1.00 89.88 99 MET A C 1
ATOM 799 O O . MET A 1 99 ? -11.626 -7.707 27.397 1.00 89.88 99 MET A O 1
ATOM 803 N N . TYR A 1 100 ? -11.857 -8.511 25.311 1.00 91.69 100 TYR A N 1
ATOM 804 C CA . TYR A 1 100 ? -13.318 -8.557 25.342 1.00 91.69 100 TYR A CA 1
ATOM 805 C C . TYR A 1 100 ? -13.911 -9.968 25.263 1.00 91.69 100 TYR A C 1
ATOM 807 O O . TYR A 1 100 ? -15.118 -10.082 25.466 1.00 91.69 100 TYR A O 1
ATOM 815 N N . GLN A 1 101 ? -13.124 -11.035 25.037 1.00 89.12 101 GLN A N 1
ATOM 816 C CA . GLN A 1 101 ? -13.652 -12.411 24.934 1.00 89.12 101 GLN A CA 1
ATOM 817 C C . GLN A 1 101 ? -14.547 -12.811 26.120 1.00 89.12 101 GLN A C 1
ATOM 819 O O . GLN A 1 101 ? -15.648 -13.315 25.914 1.00 89.12 101 GLN A O 1
ATOM 824 N N . ASP A 1 102 ? -14.141 -12.484 27.350 1.00 88.38 102 ASP A N 1
ATOM 825 C CA . ASP A 1 102 ? -14.857 -12.872 28.576 1.00 88.38 102 ASP A CA 1
ATOM 826 C C . ASP A 1 102 ? -16.056 -11.961 28.901 1.00 88.38 102 ASP A C 1
ATOM 828 O O . ASP A 1 102 ? -16.848 -12.231 29.813 1.00 88.38 102 ASP A O 1
ATOM 832 N N . LYS A 1 103 ? -16.189 -10.861 28.151 1.00 86.12 103 LYS A N 1
ATOM 833 C CA . LYS A 1 103 ? -17.201 -9.812 28.334 1.00 86.12 103 LYS A CA 1
ATOM 834 C C . LYS A 1 103 ? -18.361 -9.915 27.349 1.00 86.12 103 LYS A C 1
ATOM 836 O O . LYS A 1 103 ? -19.352 -9.192 27.490 1.00 86.12 103 LYS A O 1
ATOM 841 N N . VAL A 1 104 ? -18.249 -10.804 26.364 1.00 85.75 104 VAL A N 1
ATOM 842 C CA . VAL A 1 104 ? -19.286 -11.059 25.361 1.00 85.75 104 VAL A CA 1
ATOM 843 C C . VAL A 1 104 ? -20.587 -11.457 26.066 1.00 85.75 104 VAL A C 1
ATOM 845 O O . VAL A 1 104 ? -20.604 -12.337 26.922 1.00 85.75 104 VAL A O 1
ATOM 848 N N . GLY A 1 105 ? -21.682 -10.769 25.733 1.00 82.44 105 GLY A N 1
ATOM 849 C CA . GLY A 1 105 ? -23.008 -11.020 26.309 1.00 82.44 105 GLY A CA 1
ATOM 850 C C . GLY A 1 105 ? -23.234 -10.461 27.720 1.00 82.44 105 GLY A C 1
ATOM 851 O O . GLY A 1 105 ? -24.353 -10.549 28.211 1.00 82.44 105 GLY A O 1
ATOM 852 N N . LYS A 1 106 ? -22.215 -9.866 28.357 1.00 84.50 106 LYS A N 1
ATOM 853 C CA . LYS A 1 106 ? -22.308 -9.247 29.697 1.00 84.50 106 LYS A CA 1
ATOM 854 C C . LYS A 1 106 ? -22.136 -7.727 29.671 1.00 84.50 106 LYS A C 1
ATOM 856 O O . LYS A 1 106 ? -22.725 -7.022 30.484 1.00 84.50 106 LYS A O 1
ATOM 861 N N . TYR A 1 107 ? -21.344 -7.228 28.725 1.00 87.38 107 TYR A N 1
ATOM 862 C CA . TYR A 1 107 ? -21.052 -5.808 28.552 1.00 87.38 107 TYR A CA 1
ATOM 863 C C . TYR A 1 107 ? -21.326 -5.376 27.113 1.00 87.38 107 TYR A C 1
ATOM 865 O O . TYR A 1 107 ? -21.222 -6.168 26.171 1.00 87.38 107 TYR A O 1
ATOM 873 N N . LYS A 1 108 ? -21.622 -4.092 26.929 1.00 84.56 108 LYS A N 1
ATOM 874 C CA . LYS A 1 108 ? -21.578 -3.447 25.621 1.00 84.56 108 LYS A CA 1
ATOM 875 C C . LYS A 1 108 ? -20.110 -3.221 25.262 1.00 84.56 108 LYS A C 1
ATOM 877 O O . LYS A 1 108 ? -19.400 -2.502 25.959 1.00 84.56 108 LYS A O 1
ATOM 882 N N . ILE A 1 109 ? -19.654 -3.868 24.194 1.00 89.12 109 ILE A N 1
ATOM 883 C CA . ILE A 1 109 ? -18.249 -3.871 23.763 1.00 89.12 109 ILE A CA 1
ATOM 884 C C . ILE A 1 109 ? -18.113 -3.292 22.349 1.00 89.12 109 ILE A C 1
ATOM 886 O O . ILE A 1 109 ? -19.009 -3.486 21.519 1.00 89.12 109 ILE A O 1
ATOM 890 N N . PRO A 1 110 ? -17.015 -2.575 22.041 1.00 88.00 110 PRO A N 1
ATOM 891 C CA . PRO A 1 110 ? -16.789 -2.048 20.701 1.00 88.00 110 PRO A CA 1
ATOM 892 C C . PRO A 1 110 ? -16.590 -3.188 19.698 1.00 88.00 110 PRO A C 1
ATOM 894 O O . PRO A 1 110 ? -16.141 -4.275 20.050 1.00 88.00 110 PRO A O 1
ATOM 897 N N . MET A 1 111 ? -16.886 -2.942 18.422 1.00 87.00 111 MET A N 1
ATOM 898 C CA . MET A 1 111 ? -16.524 -3.876 17.352 1.00 87.00 111 MET A CA 1
ATOM 899 C C . MET A 1 111 ? -15.015 -3.798 17.067 1.00 87.00 111 MET A C 1
ATOM 901 O O . MET A 1 111 ? -14.457 -2.701 17.147 1.00 87.00 111 MET A O 1
ATOM 905 N N . PRO A 1 112 ? -14.353 -4.893 16.634 1.00 85.88 112 PRO A N 1
ATOM 906 C CA . PRO A 1 112 ? -12.924 -4.876 16.302 1.00 85.88 112 PRO A CA 1
ATOM 907 C C . PRO A 1 112 ? -12.529 -3.753 15.328 1.00 85.88 112 PRO A C 1
ATOM 909 O O . PRO A 1 112 ? -11.488 -3.123 15.485 1.00 85.88 112 PRO A O 1
ATOM 912 N N . ALA A 1 113 ? -13.391 -3.440 14.356 1.00 83.19 113 ALA A N 1
ATOM 913 C CA . ALA A 1 113 ? -13.153 -2.377 13.380 1.00 83.19 113 ALA A CA 1
ATOM 914 C C . ALA A 1 113 ? -13.104 -0.959 13.988 1.00 83.19 113 ALA A C 1
ATOM 916 O O . ALA A 1 113 ? -12.520 -0.064 13.391 1.00 83.19 113 ALA A O 1
ATOM 917 N N . HIS A 1 114 ? -13.680 -0.743 15.175 1.00 86.00 114 HIS A N 1
ATOM 918 C CA . HIS A 1 114 ? -13.692 0.565 15.842 1.00 86.00 114 HIS A CA 1
ATOM 919 C C . HIS A 1 114 ? -12.441 0.825 16.699 1.00 86.00 114 HIS A C 1
ATOM 921 O O . HIS A 1 114 ? -12.283 1.916 17.243 1.00 86.00 114 HIS A O 1
ATOM 927 N N . ILE A 1 115 ? -11.546 -0.159 16.835 1.00 89.31 115 ILE A N 1
ATOM 928 C CA . ILE A 1 115 ? -10.338 -0.039 17.663 1.00 89.31 115 ILE A CA 1
ATOM 929 C C . ILE A 1 115 ? -9.297 0.890 17.012 1.00 89.31 115 ILE A C 1
ATOM 931 O O . ILE A 1 115 ? -8.604 1.632 17.713 1.00 89.31 115 ILE A O 1
ATOM 935 N N . TYR A 1 116 ? -9.198 0.895 15.679 1.00 90.38 116 TYR A N 1
ATOM 936 C CA . TYR A 1 116 ? -8.278 1.766 14.939 1.00 90.38 116 TYR A CA 1
ATOM 937 C C . TYR A 1 116 ? -8.943 3.082 14.504 1.00 90.38 116 TYR A C 1
ATOM 939 O O . TYR A 1 116 ? -10.149 3.275 14.625 1.00 90.38 116 TYR A O 1
ATOM 947 N N . SER A 1 117 ? -8.152 4.049 14.029 1.00 92.25 117 SER A N 1
ATOM 948 C CA . SER A 1 117 ? -8.679 5.313 13.504 1.00 92.25 117 SER A CA 1
ATOM 949 C C . SER A 1 117 ? -8.960 5.214 12.005 1.00 92.25 117 SER A C 1
ATOM 951 O O . SER A 1 117 ? -8.019 5.160 11.209 1.00 92.25 117 SER A O 1
ATOM 953 N N . GLU A 1 118 ? -10.236 5.248 11.605 1.00 90.69 118 GLU A N 1
ATOM 954 C CA . GLU A 1 118 ? -10.627 5.220 10.185 1.00 90.69 118 GLU A CA 1
ATOM 955 C C . GLU A 1 118 ? -10.016 6.378 9.390 1.00 90.69 118 GLU A C 1
ATOM 957 O O . GLU A 1 118 ? -9.456 6.151 8.323 1.00 90.69 118 GLU A O 1
ATOM 962 N N . LYS A 1 119 ? -10.015 7.600 9.944 1.00 92.25 119 LYS A N 1
ATOM 963 C CA . LYS A 1 119 ? -9.439 8.780 9.274 1.00 92.25 119 LYS A CA 1
ATOM 964 C C . LYS A 1 119 ? -7.959 8.593 8.941 1.00 92.25 119 LYS A C 1
ATOM 966 O O . LYS A 1 119 ? -7.531 8.900 7.835 1.00 92.25 119 LYS A O 1
ATOM 971 N N . VAL A 1 120 ? -7.172 8.083 9.891 1.00 94.06 120 VAL A N 1
ATOM 972 C CA . VAL A 1 120 ? -5.737 7.836 9.666 1.00 94.06 120 VAL A CA 1
ATOM 973 C C . VAL A 1 120 ? -5.539 6.672 8.698 1.00 94.06 120 VAL A C 1
ATOM 975 O O . VAL A 1 120 ? -4.607 6.691 7.903 1.00 94.06 120 VAL A O 1
ATOM 978 N N . ALA A 1 121 ? -6.428 5.676 8.729 1.00 94.12 121 ALA A N 1
ATOM 979 C CA . ALA A 1 121 ? -6.376 4.547 7.811 1.00 94.12 121 ALA A CA 1
ATOM 980 C C . ALA A 1 121 ? -6.676 4.985 6.363 1.00 94.12 121 ALA A C 1
ATOM 982 O O . ALA A 1 121 ? -6.007 4.519 5.443 1.00 94.12 121 ALA A O 1
ATOM 983 N N . ASP A 1 122 ? -7.611 5.918 6.152 1.00 94.19 122 ASP A N 1
ATOM 984 C CA . ASP A 1 122 ? -7.861 6.513 4.833 1.00 94.19 122 ASP A CA 1
ATOM 985 C C . ASP A 1 122 ? -6.645 7.323 4.350 1.00 94.19 122 ASP A C 1
ATOM 987 O O . ASP A 1 122 ? -6.213 7.143 3.213 1.00 94.19 122 ASP A O 1
ATOM 991 N N . TRP A 1 123 ? -6.033 8.152 5.206 1.00 96.44 123 TRP A N 1
ATOM 992 C CA . TRP A 1 123 ? -4.795 8.865 4.851 1.00 96.44 123 TRP A CA 1
ATOM 993 C C . TRP A 1 123 ? -3.653 7.911 4.495 1.00 96.44 123 TRP A C 1
ATOM 995 O O . TRP A 1 123 ? -2.980 8.128 3.492 1.00 96.44 123 TRP A O 1
ATOM 1005 N N . HIS A 1 124 ? -3.476 6.836 5.267 1.00 96.88 124 HIS A N 1
ATOM 1006 C CA . HIS A 1 124 ? -2.510 5.775 4.982 1.00 96.88 124 HIS A CA 1
ATOM 1007 C C . HIS A 1 124 ? -2.771 5.118 3.618 1.00 96.88 124 HIS A C 1
ATOM 1009 O O . HIS A 1 124 ? -1.845 4.887 2.843 1.00 96.88 124 HIS A O 1
ATOM 1015 N N . TYR A 1 125 ? -4.038 4.839 3.299 1.00 95.62 125 TYR A N 1
ATOM 1016 C CA . TYR A 1 125 ? -4.420 4.277 2.008 1.00 95.62 125 TYR A CA 1
ATOM 1017 C C . TYR A 1 125 ? -4.038 5.214 0.854 1.00 95.62 125 TYR A C 1
ATOM 1019 O O . TYR A 1 125 ? -3.356 4.788 -0.076 1.00 95.62 125 TYR A O 1
ATOM 1027 N N . TYR A 1 126 ? -4.417 6.494 0.918 1.00 96.44 126 TYR A N 1
ATOM 1028 C CA . TYR A 1 126 ? -4.096 7.447 -0.149 1.00 96.44 126 TYR A CA 1
ATOM 1029 C C . TYR A 1 126 ? -2.594 7.728 -0.259 1.00 96.44 126 TYR A C 1
ATOM 1031 O O . TYR A 1 126 ? -2.083 7.815 -1.376 1.00 96.44 126 TYR A O 1
ATOM 1039 N N . SER A 1 127 ? -1.870 7.815 0.861 1.00 97.31 127 SER A N 1
ATOM 1040 C CA . SER A 1 127 ? -0.417 8.007 0.835 1.00 97.31 127 SER A CA 1
ATOM 1041 C C . SER A 1 127 ? 0.294 6.820 0.187 1.00 97.31 127 SER A C 1
ATOM 1043 O O . SER A 1 127 ? 1.204 7.029 -0.614 1.00 97.31 127 SER A O 1
ATOM 1045 N N . PHE A 1 128 ? -0.161 5.589 0.453 1.00 97.56 128 PHE A N 1
ATOM 1046 C CA . PHE A 1 128 ? 0.373 4.386 -0.184 1.00 97.56 128 PHE A CA 1
ATOM 1047 C C . P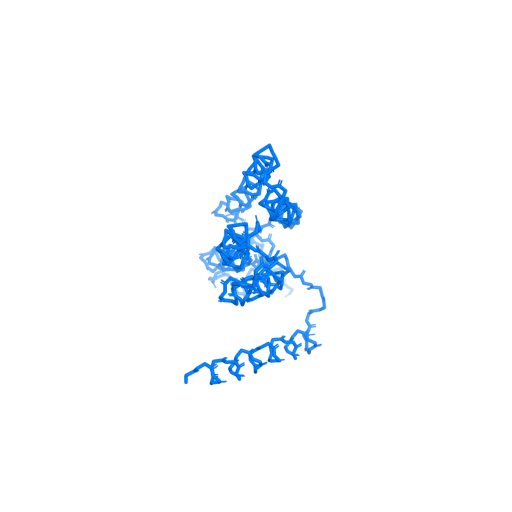HE A 1 128 ? 0.145 4.396 -1.700 1.00 97.56 128 PHE A C 1
ATOM 1049 O O . PHE A 1 128 ? 1.073 4.111 -2.457 1.00 97.56 128 PHE A O 1
ATOM 1056 N N . LEU A 1 129 ? -1.060 4.771 -2.154 1.00 96.62 129 LEU A N 1
ATOM 1057 C CA . LEU A 1 129 ? -1.365 4.898 -3.584 1.00 96.62 129 LEU A CA 1
ATOM 1058 C C . LEU A 1 129 ? -0.436 5.901 -4.272 1.00 96.62 129 LEU A C 1
ATOM 1060 O O . LEU A 1 129 ? 0.161 5.595 -5.303 1.00 96.62 129 LEU A O 1
ATOM 1064 N N . VAL A 1 130 ? -0.291 7.092 -3.691 1.00 97.56 130 VAL A N 1
ATOM 1065 C CA . VAL A 1 130 ? 0.596 8.128 -4.232 1.00 97.56 130 VAL A CA 1
ATOM 1066 C C . VAL A 1 130 ? 2.038 7.626 -4.275 1.00 97.56 130 VAL A C 1
ATOM 1068 O O . VAL A 1 130 ? 2.701 7.789 -5.299 1.00 97.56 130 VAL A O 1
ATOM 1071 N N . ALA A 1 131 ? 2.512 6.966 -3.217 1.00 98.00 131 ALA A N 1
ATOM 1072 C CA . ALA A 1 131 ? 3.871 6.443 -3.148 1.00 98.00 131 ALA A CA 1
ATOM 1073 C C . ALA A 1 131 ? 4.153 5.406 -4.248 1.00 98.00 131 ALA A C 1
ATOM 1075 O O . ALA A 1 131 ? 5.130 5.551 -4.984 1.00 98.00 131 ALA A O 1
ATOM 1076 N N . ILE A 1 132 ? 3.279 4.406 -4.428 1.00 97.56 132 ILE A N 1
ATOM 1077 C CA . ILE A 1 132 ? 3.508 3.345 -5.420 1.00 97.56 132 ILE A CA 1
ATOM 1078 C C . ILE A 1 132 ? 3.420 3.863 -6.860 1.00 97.56 132 ILE A C 1
ATOM 1080 O O . ILE A 1 132 ? 4.262 3.508 -7.683 1.00 97.56 132 ILE A O 1
ATOM 1084 N N . PHE A 1 133 ? 2.458 4.738 -7.178 1.00 96.88 133 PHE A N 1
ATOM 1085 C CA . PHE A 1 133 ? 2.357 5.302 -8.527 1.00 96.88 133 PHE A CA 1
ATOM 1086 C C . PHE A 1 133 ? 3.531 6.234 -8.839 1.00 96.88 133 PHE A C 1
ATOM 1088 O O . PHE A 1 133 ? 4.096 6.148 -9.927 1.00 96.88 133 PHE A O 1
ATOM 1095 N N . THR A 1 134 ? 3.954 7.061 -7.878 1.00 97.81 134 THR A N 1
ATOM 1096 C CA . THR A 1 134 ? 5.127 7.936 -8.046 1.00 97.81 134 THR A CA 1
ATOM 1097 C C . THR A 1 134 ? 6.404 7.119 -8.238 1.00 97.81 134 THR A C 1
ATOM 1099 O O . THR A 1 134 ? 7.222 7.458 -9.090 1.00 97.81 134 THR A O 1
ATOM 1102 N N . LEU A 1 135 ? 6.556 6.006 -7.511 1.00 97.94 135 LEU A N 1
ATOM 1103 C CA . LEU A 1 135 ? 7.698 5.104 -7.667 1.00 97.94 135 LEU A CA 1
ATOM 1104 C C . LEU A 1 135 ? 7.745 4.500 -9.076 1.00 97.94 135 LEU A C 1
ATOM 1106 O O . LEU A 1 135 ? 8.795 4.523 -9.716 1.00 97.94 135 LEU A O 1
ATOM 1110 N N . LEU A 1 136 ? 6.611 4.013 -9.590 1.00 96.75 136 LEU A N 1
ATOM 1111 C CA . LEU A 1 136 ? 6.538 3.478 -10.953 1.00 96.75 136 LEU A CA 1
ATOM 1112 C C . LEU A 1 136 ? 6.870 4.546 -12.002 1.00 96.75 136 LEU A C 1
ATOM 1114 O O . LEU A 1 136 ? 7.659 4.279 -12.906 1.00 96.75 136 LEU A O 1
ATOM 1118 N N . ILE A 1 137 ? 6.338 5.764 -11.853 1.00 97.00 137 ILE A N 1
ATOM 1119 C CA . ILE A 1 137 ? 6.664 6.891 -12.739 1.00 97.00 137 ILE A CA 1
ATOM 1120 C C . ILE A 1 137 ? 8.170 7.183 -12.705 1.00 97.00 137 ILE A C 1
ATOM 1122 O O . ILE A 1 137 ? 8.785 7.297 -13.762 1.00 97.00 137 ILE A O 1
ATOM 1126 N N . GLY A 1 138 ? 8.783 7.235 -11.519 1.00 97.19 138 GLY A N 1
ATOM 1127 C CA . GLY A 1 138 ? 10.222 7.471 -11.368 1.00 97.19 138 GLY A CA 1
ATOM 1128 C C . GLY A 1 138 ? 11.089 6.399 -12.034 1.00 97.19 138 GLY A C 1
ATOM 1129 O O . GLY A 1 138 ? 12.081 6.729 -12.683 1.00 97.19 138 GLY A O 1
ATOM 1130 N N . ILE A 1 139 ? 10.686 5.125 -11.951 1.00 96.44 139 ILE A N 1
ATOM 1131 C CA . ILE A 1 139 ? 11.392 3.999 -12.589 1.00 96.44 139 ILE A CA 1
ATOM 1132 C C . ILE A 1 139 ? 11.370 4.107 -14.121 1.00 96.44 139 ILE A C 1
ATOM 1134 O O . ILE A 1 139 ? 12.389 3.859 -14.775 1.00 96.44 139 ILE A O 1
ATOM 1138 N N . PHE A 1 140 ? 10.227 4.472 -14.709 1.00 95.56 140 PHE A N 1
ATOM 1139 C CA . PHE A 1 140 ? 10.106 4.612 -16.165 1.00 95.56 140 PHE A CA 1
ATOM 1140 C C . PHE A 1 140 ? 10.718 5.912 -16.692 1.00 95.56 140 PHE A C 1
ATOM 1142 O O . PHE A 1 140 ? 11.332 5.892 -17.757 1.00 95.56 140 PHE A O 1
ATOM 1149 N N . ALA A 1 141 ? 10.618 7.009 -15.937 1.00 95.50 141 ALA A N 1
ATOM 1150 C CA . ALA A 1 141 ? 11.283 8.272 -16.255 1.00 95.50 141 ALA A CA 1
ATOM 1151 C C . ALA A 1 141 ? 12.810 8.196 -16.082 1.00 95.50 141 ALA A C 1
ATOM 1153 O O . ALA A 1 141 ? 13.525 9.013 -16.649 1.00 95.50 141 ALA A O 1
ATOM 1154 N N . LYS A 1 142 ? 13.309 7.203 -15.329 1.00 93.69 142 LYS A N 1
ATOM 1155 C CA . LYS A 1 142 ? 14.719 7.066 -14.926 1.00 93.69 142 LYS A CA 1
ATOM 1156 C C . LYS A 1 142 ? 15.228 8.282 -14.135 1.00 93.69 142 LYS A C 1
ATOM 1158 O O . LYS A 1 142 ? 16.412 8.599 -14.170 1.00 93.69 142 LYS A O 1
ATOM 1163 N N . GLU A 1 143 ? 14.333 8.920 -13.382 1.00 96.00 143 GLU A N 1
ATOM 1164 C CA . GLU A 1 143 ? 14.601 10.146 -12.625 1.00 96.00 143 GLU A CA 1
ATOM 1165 C C . GLU A 1 143 ? 14.763 9.857 -11.128 1.00 96.00 143 GLU A C 1
ATOM 1167 O O . GLU A 1 143 ? 13.802 9.518 -10.428 1.00 96.00 143 GLU A O 1
ATOM 1172 N N . SER A 1 144 ? 15.983 10.035 -10.610 1.00 95.50 144 SER A N 1
ATOM 1173 C CA . SER A 1 144 ? 16.321 9.743 -9.204 1.00 95.50 144 SER A CA 1
ATOM 1174 C C . SER A 1 144 ? 15.521 10.597 -8.217 1.00 95.50 144 SER A C 1
ATOM 1176 O O . SER A 1 144 ? 15.085 10.102 -7.178 1.00 95.50 144 SER A O 1
ATOM 1178 N N . ILE A 1 145 ? 15.251 11.861 -8.561 1.00 97.75 145 ILE A N 1
ATOM 1179 C CA . ILE A 1 145 ? 14.485 12.779 -7.706 1.00 97.75 145 ILE A CA 1
ATOM 1180 C C . ILE A 1 145 ? 13.057 12.256 -7.498 1.00 97.75 145 ILE A C 1
ATOM 1182 O O . ILE A 1 145 ? 12.569 12.227 -6.371 1.00 97.75 145 ILE A O 1
ATOM 1186 N N . ILE A 1 146 ? 12.402 11.771 -8.558 1.00 97.75 146 ILE A N 1
ATOM 1187 C CA . ILE A 1 146 ? 11.038 11.226 -8.470 1.00 97.75 146 ILE A CA 1
ATOM 1188 C C . ILE A 1 146 ? 11.020 9.961 -7.599 1.00 97.75 146 ILE A C 1
ATOM 1190 O O . ILE A 1 146 ? 10.127 9.785 -6.767 1.00 97.75 146 ILE A O 1
ATOM 1194 N N . ILE A 1 147 ? 12.040 9.106 -7.727 1.00 97.44 147 ILE A N 1
ATOM 1195 C CA . ILE A 1 147 ? 12.189 7.913 -6.884 1.00 97.44 147 ILE A CA 1
ATOM 1196 C C . ILE A 1 147 ? 12.367 8.312 -5.409 1.00 97.44 147 ILE A C 1
ATOM 1198 O O . ILE A 1 147 ? 11.704 7.743 -4.543 1.00 97.44 147 ILE A O 1
ATOM 1202 N N . GLN A 1 148 ? 13.178 9.325 -5.101 1.00 97.69 148 GLN A N 1
ATOM 1203 C CA . GLN A 1 148 ? 13.356 9.815 -3.727 1.00 97.69 148 GLN A CA 1
ATOM 1204 C C . GLN A 1 148 ? 12.066 10.412 -3.147 1.00 97.69 148 GLN A C 1
ATOM 1206 O O . GLN A 1 148 ? 11.731 10.140 -1.993 1.00 97.69 148 GLN A O 1
ATOM 1211 N N . ILE A 1 149 ? 11.293 11.150 -3.951 1.00 98.06 149 ILE A N 1
ATOM 1212 C CA . ILE A 1 149 ? 9.968 11.652 -3.554 1.00 98.06 149 ILE A CA 1
ATOM 1213 C C . ILE A 1 149 ? 9.034 10.484 -3.215 1.00 98.06 149 ILE A C 1
ATOM 1215 O O . ILE A 1 149 ? 8.340 10.517 -2.197 1.00 98.06 149 ILE A O 1
ATOM 1219 N N . SER A 1 150 ? 9.047 9.417 -4.019 1.00 97.75 150 SER A N 1
ATOM 1220 C CA . SER A 1 150 ? 8.246 8.224 -3.734 1.00 97.75 150 SER A CA 1
ATOM 1221 C C . SER A 1 150 ? 8.666 7.535 -2.429 1.00 97.75 150 SER A C 1
ATOM 1223 O O . SER A 1 150 ? 7.809 7.128 -1.645 1.00 97.75 150 SER A O 1
ATOM 1225 N N . ALA A 1 151 ? 9.970 7.480 -2.138 1.00 97.31 151 ALA A N 1
ATOM 1226 C CA . ALA A 1 151 ? 10.486 6.934 -0.887 1.00 97.31 151 ALA A CA 1
ATOM 1227 C C . ALA A 1 151 ? 10.040 7.774 0.322 1.00 97.31 151 ALA A C 1
ATOM 1229 O O . ALA A 1 151 ? 9.587 7.216 1.322 1.00 97.31 151 ALA A O 1
ATOM 1230 N N . ALA A 1 152 ? 10.075 9.106 0.214 1.00 97.94 152 ALA A N 1
ATOM 1231 C CA . ALA A 1 152 ? 9.538 9.996 1.243 1.00 97.94 152 ALA A CA 1
ATOM 1232 C C . ALA A 1 152 ? 8.032 9.759 1.475 1.00 97.94 152 ALA A C 1
ATOM 1234 O O . ALA A 1 152 ? 7.582 9.680 2.620 1.00 97.94 152 ALA A O 1
ATOM 1235 N N . ALA A 1 153 ? 7.252 9.550 0.410 1.00 97.75 153 ALA A N 1
ATOM 1236 C CA . ALA A 1 153 ? 5.834 9.203 0.520 1.00 97.75 153 ALA A CA 1
ATOM 1237 C C . ALA A 1 153 ? 5.602 7.825 1.184 1.00 97.75 153 ALA A C 1
ATOM 1239 O O . ALA A 1 153 ? 4.662 7.662 1.971 1.00 97.75 153 ALA A O 1
ATOM 1240 N N . PHE A 1 154 ? 6.475 6.839 0.945 1.00 97.81 154 PHE A N 1
ATOM 1241 C CA . PHE A 1 154 ? 6.444 5.557 1.663 1.00 97.81 154 PHE A CA 1
ATOM 1242 C C . PHE A 1 154 ? 6.760 5.711 3.154 1.00 97.81 154 PHE A C 1
ATOM 1244 O O . PHE A 1 154 ? 6.135 5.038 3.974 1.00 97.81 154 PHE A O 1
ATOM 1251 N N . ILE A 1 155 ? 7.660 6.622 3.533 1.00 98.12 155 ILE A N 1
ATOM 1252 C CA . ILE A 1 155 ? 7.927 6.929 4.947 1.00 98.12 155 ILE A CA 1
ATOM 1253 C C . ILE A 1 155 ? 6.672 7.501 5.611 1.00 98.12 155 ILE A C 1
ATOM 1255 O O . ILE A 1 155 ? 6.270 7.015 6.667 1.00 98.12 155 ILE A O 1
ATOM 1259 N N . VAL A 1 156 ? 5.999 8.465 4.972 1.00 98.06 156 VAL A N 1
ATOM 1260 C CA . VAL A 1 156 ? 4.724 9.014 5.474 1.00 98.06 156 VAL A CA 1
ATOM 1261 C C . VAL A 1 156 ? 3.687 7.903 5.654 1.00 98.06 156 VAL A C 1
ATOM 1263 O O . VAL A 1 156 ? 3.043 7.811 6.698 1.00 98.06 156 VAL A O 1
ATOM 1266 N N . THR A 1 157 ? 3.577 7.011 4.670 1.00 97.44 157 THR A N 1
ATOM 1267 C CA . THR A 1 157 ? 2.697 5.836 4.733 1.00 97.44 157 THR A CA 1
ATOM 1268 C C . THR A 1 157 ? 3.024 4.954 5.941 1.00 97.44 157 THR A C 1
ATOM 1270 O O . THR A 1 157 ? 2.136 4.625 6.728 1.00 97.44 157 THR A O 1
ATOM 1273 N N . SER A 1 158 ? 4.302 4.629 6.142 1.00 97.12 158 SER A N 1
ATOM 1274 C CA . SER A 1 158 ? 4.766 3.828 7.278 1.00 97.12 158 SER A CA 1
ATOM 1275 C C . SER A 1 158 ? 4.425 4.480 8.622 1.00 97.12 158 SER A C 1
ATOM 1277 O O . SER A 1 158 ? 3.904 3.813 9.515 1.00 97.12 158 SER A O 1
ATOM 1279 N N . VAL A 1 159 ? 4.617 5.797 8.754 1.00 98.12 159 VAL A N 1
ATOM 1280 C CA . VAL A 1 159 ? 4.287 6.545 9.979 1.00 98.12 159 VAL A CA 1
ATOM 1281 C C . VAL A 1 159 ? 2.785 6.510 10.276 1.00 98.12 159 VAL A C 1
ATOM 1283 O O . VAL A 1 159 ? 2.392 6.255 11.415 1.00 98.12 159 VAL A O 1
ATOM 1286 N N . LEU A 1 160 ? 1.929 6.708 9.268 1.00 97.56 160 LEU A N 1
ATOM 1287 C CA . LEU A 1 160 ? 0.471 6.644 9.438 1.00 97.56 160 LEU A CA 1
ATOM 1288 C C . LEU A 1 160 ? 0.007 5.241 9.857 1.00 97.56 160 LEU A C 1
ATOM 1290 O O . LEU A 1 160 ? -0.849 5.095 10.738 1.00 97.56 160 LEU A O 1
ATOM 1294 N N . TYR A 1 161 ? 0.595 4.203 9.262 1.00 96.38 161 TYR A N 1
ATOM 1295 C CA . TYR A 1 161 ? 0.330 2.819 9.642 1.00 96.38 161 TYR A CA 1
ATOM 1296 C C . TYR A 1 161 ? 0.803 2.515 11.071 1.00 96.38 161 TYR A C 1
ATOM 1298 O O . TYR A 1 161 ? 0.051 1.935 11.862 1.00 96.38 161 TYR A O 1
ATOM 1306 N N . ALA A 1 162 ? 2.012 2.951 11.431 1.00 97.00 162 ALA A N 1
ATOM 1307 C CA . ALA A 1 162 ? 2.586 2.778 12.762 1.00 97.00 162 ALA A CA 1
ATOM 1308 C C . ALA A 1 162 ? 1.748 3.483 13.836 1.00 97.00 162 ALA A C 1
ATOM 1310 O O . ALA A 1 162 ? 1.466 2.891 14.875 1.00 97.00 162 ALA A O 1
ATOM 1311 N N . TYR A 1 163 ? 1.265 4.699 13.566 1.00 96.81 163 TYR A N 1
ATOM 1312 C CA . TYR A 1 163 ? 0.361 5.415 14.468 1.00 96.81 163 TYR A CA 1
ATOM 1313 C C . TYR A 1 163 ? -0.935 4.633 14.724 1.00 96.81 163 TYR A C 1
ATOM 1315 O O . TYR A 1 163 ? -1.368 4.480 15.867 1.00 96.81 163 TYR A O 1
ATOM 1323 N N . ASN A 1 164 ? -1.554 4.094 13.670 1.00 95.50 164 ASN A N 1
ATOM 1324 C CA . ASN A 1 164 ? -2.758 3.277 13.819 1.00 95.50 164 ASN A CA 1
ATOM 1325 C C . ASN A 1 164 ? -2.476 1.972 14.574 1.00 95.50 164 ASN A C 1
ATOM 1327 O O . ASN A 1 164 ? -3.259 1.585 15.436 1.00 95.50 164 ASN A O 1
ATOM 1331 N N . THR A 1 165 ? -1.342 1.331 14.292 1.00 95.56 165 THR A N 1
ATOM 1332 C CA . THR A 1 165 ? -0.873 0.131 15.001 1.00 95.56 165 THR A CA 1
ATOM 1333 C C . THR A 1 165 ? -0.687 0.413 16.490 1.00 95.56 165 THR A C 1
ATOM 1335 O O . THR A 1 165 ? -1.193 -0.336 17.322 1.00 95.56 165 THR A O 1
ATOM 1338 N N . TYR A 1 166 ? -0.049 1.532 16.837 1.00 95.81 166 TYR A N 1
ATOM 1339 C CA . TYR A 1 166 ? 0.095 1.992 18.215 1.00 95.81 166 TYR A CA 1
ATOM 1340 C C . TYR A 1 166 ? -1.271 2.185 18.885 1.00 95.81 166 TYR A C 1
ATOM 1342 O O . TYR A 1 166 ? -1.521 1.634 19.955 1.00 95.81 166 TYR A O 1
ATOM 1350 N N . LYS A 1 167 ? -2.202 2.886 18.224 1.00 93.44 167 LYS A N 1
ATOM 1351 C CA . LYS A 1 167 ? -3.564 3.081 18.743 1.00 93.44 167 LYS A CA 1
ATOM 1352 C C . LYS A 1 167 ? -4.290 1.754 19.001 1.00 93.44 167 LYS A C 1
ATOM 1354 O O . LYS A 1 167 ? -5.018 1.653 19.984 1.00 93.44 167 LYS A O 1
ATOM 1359 N N . ILE A 1 168 ? -4.092 0.753 18.139 1.00 93.81 168 ILE A N 1
ATOM 1360 C CA . ILE A 1 168 ? -4.677 -0.581 18.312 1.00 93.81 168 ILE A CA 1
ATOM 1361 C C . ILE A 1 168 ? -4.061 -1.290 19.520 1.00 93.81 168 ILE A C 1
ATOM 1363 O O . ILE A 1 168 ? -4.795 -1.770 20.374 1.00 93.81 168 ILE A O 1
ATOM 1367 N N . LEU A 1 169 ? -2.731 -1.345 19.611 1.00 93.50 169 LEU A N 1
ATOM 1368 C CA . LEU A 1 169 ? -2.027 -2.077 20.670 1.00 93.50 169 LEU A CA 1
ATOM 1369 C C . LEU A 1 169 ? -2.279 -1.503 22.069 1.00 93.50 169 LEU A C 1
ATOM 1371 O O . LEU A 1 169 ? -2.379 -2.260 23.029 1.00 93.50 169 LEU A O 1
ATOM 1375 N N . PHE A 1 170 ? -2.404 -0.180 22.173 1.00 92.25 170 PHE A N 1
ATOM 1376 C CA . PHE A 1 170 ? -2.658 0.528 23.429 1.00 92.25 170 PHE A CA 1
ATOM 1377 C C . PHE A 1 170 ? -4.131 0.926 23.598 1.00 92.25 170 PHE A C 1
ATOM 1379 O O . PHE A 1 170 ? -4.446 1.873 24.325 1.00 92.25 170 PHE A O 1
ATOM 1386 N N . HIS A 1 171 ? -5.043 0.225 22.919 1.00 91.44 171 HIS A N 1
ATOM 1387 C CA . HIS A 1 171 ? -6.472 0.442 23.089 1.00 91.44 171 HIS A CA 1
ATOM 1388 C C . HIS A 1 171 ? -6.869 0.202 24.548 1.00 91.44 171 HIS A C 1
ATOM 1390 O O . HIS A 1 171 ? -6.514 -0.810 25.150 1.00 91.44 171 HIS A O 1
ATOM 1396 N N . LYS A 1 172 ? -7.604 1.157 25.117 1.00 87.19 172 LYS A N 1
ATOM 1397 C CA . LYS A 1 172 ? -8.129 1.055 26.476 1.00 87.19 172 LYS A CA 1
ATOM 1398 C C . LYS A 1 172 ? -9.499 0.407 26.446 1.00 87.19 172 LYS A C 1
ATOM 1400 O O . LYS A 1 172 ? -10.269 0.624 25.520 1.00 87.19 172 LYS A O 1
ATOM 1405 N N . ASP A 1 173 ? -9.784 -0.355 27.484 1.00 86.19 173 ASP A N 1
ATOM 1406 C CA . ASP A 1 173 ? -11.069 -0.995 27.697 1.00 86.19 173 ASP A CA 1
ATOM 1407 C C . ASP A 1 173 ? -12.203 0.041 27.765 1.00 86.19 173 ASP A C 1
ATOM 1409 O O . ASP A 1 173 ? -12.162 0.973 28.568 1.00 86.19 173 ASP A O 1
ATOM 1413 N N . GLN A 1 174 ? -13.190 -0.109 26.884 1.00 84.00 174 GLN A N 1
ATOM 1414 C CA . GLN A 1 174 ? -14.372 0.752 26.779 1.00 84.00 174 GLN A CA 1
ATOM 1415 C C . GLN A 1 174 ? -15.662 -0.037 27.044 1.00 84.00 174 GLN A C 1
ATOM 1417 O O . GLN A 1 174 ? -16.717 0.303 26.514 1.00 84.00 174 GLN A O 1
ATOM 1422 N N . SER A 1 175 ? -15.588 -1.136 27.807 1.00 82.44 175 SER A N 1
ATOM 1423 C CA . SER A 1 175 ? -16.774 -1.932 28.127 1.00 82.44 175 SER A CA 1
ATOM 1424 C C . SER A 1 175 ? -17.702 -1.196 29.094 1.00 82.44 175 SER A C 1
ATOM 1426 O O . SER A 1 175 ? -17.284 -0.854 30.200 1.00 82.44 175 SER A O 1
ATOM 1428 N N . GLU A 1 176 ? -18.969 -1.042 28.723 1.00 80.62 176 GLU A N 1
ATOM 1429 C CA . GLU A 1 176 ? -20.024 -0.531 29.609 1.00 80.62 176 GLU A CA 1
ATOM 1430 C C . GLU A 1 176 ? -20.928 -1.686 30.069 1.00 80.62 176 GLU A C 1
ATOM 1432 O O . GLU A 1 176 ? -21.171 -2.607 29.278 1.00 80.62 176 GLU A O 1
ATOM 1437 N N . PRO A 1 177 ? -21.423 -1.693 31.324 1.00 80.00 177 PRO A N 1
ATOM 1438 C CA . PRO A 1 177 ? -22.395 -2.689 31.769 1.00 80.00 177 PRO A CA 1
ATOM 1439 C C . PRO A 1 177 ? -23.611 -2.678 30.839 1.00 80.00 177 PRO A C 1
ATOM 1441 O O . PRO A 1 177 ? -24.079 -1.611 30.444 1.00 80.00 177 PRO A O 1
ATOM 1444 N N . LEU A 1 178 ? -24.126 -3.852 30.469 1.00 79.00 178 LEU A N 1
ATOM 1445 C CA . LEU A 1 178 ? -25.419 -3.908 29.791 1.00 79.00 178 LEU A CA 1
ATOM 1446 C C . LEU A 1 178 ? -26.475 -3.412 30.784 1.00 79.00 178 LEU A C 1
ATOM 1448 O O . LEU A 1 178 ? -26.645 -4.030 31.832 1.00 79.00 178 LEU A O 1
ATOM 1452 N N . GLU A 1 179 ? -27.146 -2.296 30.482 1.00 70.31 179 GLU A N 1
ATOM 1453 C CA . GLU A 1 179 ? -28.297 -1.848 31.268 1.00 70.31 179 GLU A CA 1
ATOM 1454 C C . GLU A 1 179 ? -29.317 -2.993 31.313 1.00 70.31 179 GLU A C 1
ATOM 1456 O O . GLU A 1 179 ? -29.917 -3.359 30.299 1.00 70.31 179 GLU A O 1
ATOM 1461 N N . THR A 1 180 ? -29.467 -3.601 32.488 1.00 58.56 180 THR A N 1
ATOM 1462 C CA . THR A 1 180 ? -30.548 -4.536 32.783 1.00 58.56 180 THR A CA 1
ATOM 1463 C C . THR A 1 180 ? -31.852 -3.753 32.722 1.00 58.56 180 THR A C 1
ATOM 1465 O O . THR A 1 180 ? -32.130 -2.963 33.623 1.00 58.56 180 THR A O 1
ATOM 1468 N N . LYS A 1 181 ? -32.611 -3.931 31.637 1.00 49.09 181 LYS A N 1
ATOM 1469 C CA . LYS A 1 181 ? -34.054 -3.680 31.660 1.00 49.09 181 LYS A CA 1
ATOM 1470 C C . LYS A 1 181 ? -34.748 -4.721 32.523 1.00 49.09 181 LYS A C 1
ATOM 1472 O O . LYS A 1 181 ? -34.306 -5.891 32.471 1.00 49.09 181 LYS A O 1
#

pLDDT: mean 89.94, std 7.86, range [49.09, 98.12]

Foldseek 3Di:
DVVVVVVVVVVVVVVVVVCLVPDPDPDDQLLRVLQVQLVVLVVLLVVLVVVLVVPDPVCVVCNQLSVVSNVCSVPLRNPVSNVLSCCLVVLLVVLCCVQCVVVVPFWDFDDSNVQFDSVLSVVLSVLSVCLSVLCSVCSRVVPPVSNVVSVVSVVVSVVSSVVRSVSSNPRDGPTHGDPDD

Secondary structure (DSSP, 8-state):
-HHHHHHHHHHHHHHHHHHHHT-S--SPPHHHHHHHHTHHHHHHHHHHHHHHHH--GGGGGGHHHHHHHHHHIIIIIIIHHHHHHHHHHHHHHHHHHHHHGGGTTTEE---GGGSS-HHHHHHHHHHHHHHHHHHHHHHHHT-HHHHHHHHHHHHHHHHHHHHHHHHHHTPPP--EE----

Sequence (181 aa):
AGLILLVGIIFFIKYNYDAYKKRLRKKLDIGMKLSVFAFIPLFLTLLFGILAVLNLDFLSKIQTSINTAYGVSLIFGFFTALILGQMYKTLPFIVWLKMYQDKVGKYKIPMPAHIYSEKVADWHYYSFLVAIFTLLIGIFAKESIIIQISAAAFIVTSVLYAYNTYKILFHKDQSEPLETK

Radius of gyration: 20.7 Å; chains: 1; bounding box: 50×39×63 Å